Protein AF-A0A2E8CWQ3-F1 (afdb_monomer_lite)

Structure (mmCIF, N/CA/C/O backbone):
data_AF-A0A2E8CWQ3-F1
#
_entry.id   AF-A0A2E8CWQ3-F1
#
loop_
_atom_site.group_PDB
_atom_site.id
_atom_site.type_symbol
_atom_site.label_atom_id
_atom_site.label_alt_id
_atom_site.label_comp_id
_atom_site.label_asym_id
_atom_site.label_entity_id
_atom_site.label_seq_id
_atom_site.pdbx_PDB_ins_code
_atom_s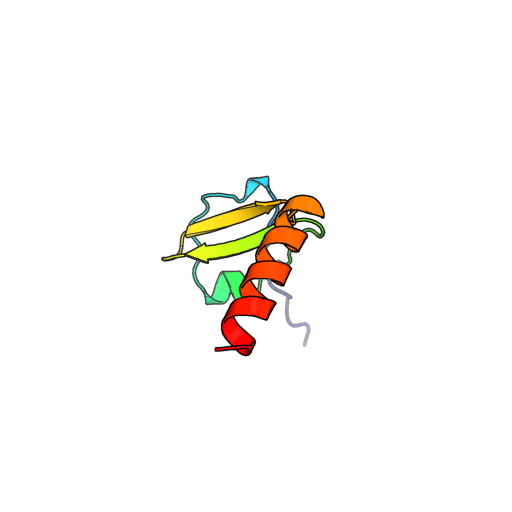ite.Cartn_x
_atom_site.Cartn_y
_atom_site.Cartn_z
_atom_site.occupancy
_atom_site.B_iso_or_equiv
_atom_site.auth_seq_id
_atom_site.auth_comp_id
_atom_site.auth_asym_id
_atom_site.auth_atom_id
_atom_site.pdbx_PDB_model_num
ATOM 1 N N . MET A 1 1 ? -30.628 13.357 8.815 1.00 35.06 1 MET A N 1
ATOM 2 C CA . MET A 1 1 ? -29.827 12.384 9.583 1.00 35.06 1 MET A CA 1
ATOM 3 C C . MET A 1 1 ? -28.398 12.513 9.088 1.00 35.06 1 MET A C 1
ATOM 5 O O . MET A 1 1 ? -28.155 12.159 7.945 1.00 35.06 1 MET A O 1
ATOM 9 N N . ALA A 1 2 ? -27.511 13.145 9.856 1.00 42.44 2 ALA A N 1
ATOM 10 C CA . ALA A 1 2 ? -26.100 13.252 9.496 1.00 42.44 2 ALA A CA 1
ATOM 11 C C . ALA A 1 2 ? -25.404 11.976 9.977 1.00 42.44 2 ALA A C 1
ATOM 13 O O . ALA A 1 2 ? -25.290 11.758 11.181 1.00 42.44 2 ALA A O 1
ATOM 14 N N . THR A 1 3 ? -25.018 11.102 9.052 1.00 45.91 3 THR A N 1
ATOM 15 C CA . THR A 1 3 ? -24.100 10.004 9.354 1.00 45.91 3 THR A CA 1
ATOM 16 C C . THR A 1 3 ? -22.762 10.662 9.661 1.00 45.91 3 THR A C 1
ATOM 18 O O . THR A 1 3 ? -22.203 11.327 8.794 1.00 45.91 3 THR A O 1
ATOM 21 N N . ALA A 1 4 ? -22.289 10.576 10.902 1.00 51.19 4 ALA A N 1
ATOM 22 C CA . ALA A 1 4 ? -20.925 10.973 11.209 1.00 51.19 4 ALA A CA 1
ATOM 23 C C . ALA A 1 4 ? -20.005 10.044 10.405 1.00 51.19 4 ALA A C 1
ATOM 25 O O . ALA A 1 4 ? -19.979 8.842 10.671 1.00 51.19 4 ALA A O 1
ATOM 26 N N . GLU A 1 5 ? -19.327 10.572 9.385 1.00 53.91 5 GLU A N 1
ATOM 27 C CA . GLU A 1 5 ? -18.203 9.880 8.760 1.00 53.91 5 GLU A CA 1
ATOM 28 C C . GLU A 1 5 ? -17.193 9.612 9.876 1.00 53.91 5 GLU A C 1
ATOM 30 O O . GLU A 1 5 ? -16.638 10.540 10.469 1.00 53.91 5 GLU A O 1
ATOM 35 N N . ALA A 1 6 ? -17.027 8.338 10.235 1.00 60.00 6 ALA A N 1
ATOM 36 C CA . ALA A 1 6 ? -15.905 7.935 11.060 1.00 60.00 6 ALA A CA 1
ATOM 37 C C . ALA A 1 6 ? -14.628 8.445 10.372 1.00 60.00 6 ALA A C 1
ATOM 39 O O . ALA A 1 6 ? -14.556 8.376 9.143 1.00 60.00 6 ALA A O 1
ATOM 40 N N . PRO A 1 7 ? -13.654 8.992 11.119 1.00 64.25 7 PRO A N 1
ATOM 41 C CA . PRO A 1 7 ? -12.436 9.507 10.511 1.00 64.25 7 PRO A CA 1
ATOM 42 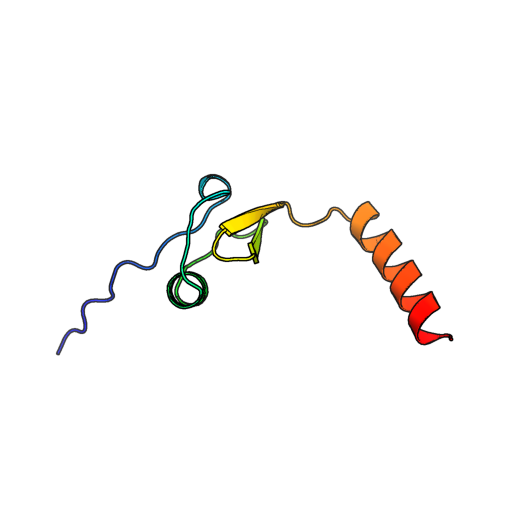C C . PRO A 1 7 ? -11.793 8.395 9.679 1.00 64.25 7 PRO A C 1
ATOM 44 O O . PRO A 1 7 ? -11.425 7.356 10.230 1.00 64.25 7 PRO A O 1
ATOM 47 N N . THR A 1 8 ? -11.699 8.591 8.360 1.00 75.75 8 THR A N 1
ATOM 48 C CA . THR A 1 8 ? -10.994 7.660 7.480 1.00 75.75 8 THR A CA 1
ATOM 49 C C . THR A 1 8 ? -9.543 7.590 7.929 1.00 75.75 8 THR A C 1
ATOM 51 O O . THR A 1 8 ? -8.871 8.609 8.125 1.00 75.75 8 THR A O 1
ATOM 54 N N . LEU A 1 9 ? -9.066 6.369 8.157 1.00 85.12 9 LEU A N 1
ATOM 55 C CA . LEU A 1 9 ? -7.693 6.140 8.566 1.00 85.12 9 LEU A CA 1
ATOM 56 C C . LEU A 1 9 ? -6.772 6.564 7.421 1.00 85.12 9 LEU A C 1
ATOM 58 O O . LEU A 1 9 ? -6.846 6.003 6.334 1.00 85.12 9 LEU A O 1
ATOM 62 N N . GLN A 1 10 ? -5.909 7.550 7.663 1.00 89.19 10 GLN A N 1
ATOM 63 C CA . GLN A 1 10 ? -4.934 7.984 6.667 1.00 89.19 10 GLN A CA 1
ATOM 64 C C . GLN A 1 10 ? -3.638 7.184 6.789 1.00 89.19 10 GLN A C 1
ATOM 66 O O . GLN A 1 10 ? -2.908 7.304 7.779 1.00 89.19 10 GLN A O 1
ATOM 71 N N . LEU A 1 11 ? -3.344 6.378 5.771 1.00 89.94 11 LEU A N 1
ATOM 72 C CA . LEU A 1 11 ? -2.160 5.534 5.699 1.00 89.94 11 LEU A CA 1
ATOM 73 C C . LEU A 1 11 ? -1.080 6.200 4.844 1.00 89.94 11 LEU A C 1
ATOM 75 O O . LEU A 1 11 ? -1.230 6.4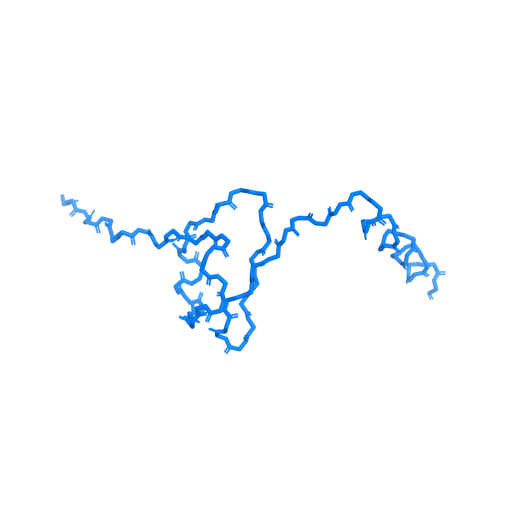45 3.646 1.00 89.94 11 LEU A O 1
ATOM 79 N N . GLY A 1 12 ? 0.061 6.457 5.476 1.00 89.44 12 GLY A N 1
ATOM 80 C CA . GLY A 1 12 ? 1.241 7.052 4.855 1.00 89.44 12 GLY A CA 1
ATOM 81 C C . GLY A 1 12 ? 2.461 6.130 4.934 1.00 89.44 12 GLY A C 1
ATOM 82 O O . GLY A 1 12 ? 2.405 5.066 5.552 1.00 89.44 12 GLY A O 1
ATOM 83 N N . PRO A 1 13 ? 3.618 6.555 4.407 1.00 87.56 13 PRO A N 1
ATOM 84 C CA . PRO A 1 13 ? 4.879 5.815 4.534 1.00 87.56 13 PRO A CA 1
ATOM 85 C C . PRO A 1 13 ? 5.299 5.564 5.988 1.00 87.56 13 PRO A C 1
ATOM 87 O O . PRO A 1 13 ? 5.992 4.593 6.281 1.00 87.56 13 PRO A O 1
ATOM 90 N N . ARG A 1 14 ? 4.859 6.416 6.922 1.00 88.25 14 ARG A N 1
ATOM 91 C CA . ARG A 1 14 ? 5.118 6.250 8.362 1.00 88.25 14 ARG A CA 1
ATOM 92 C C . ARG A 1 14 ? 4.259 5.173 9.023 1.00 88.25 14 ARG A C 1
ATOM 94 O O . ARG A 1 14 ? 4.592 4.753 10.123 1.00 88.25 14 ARG A O 1
ATOM 101 N N . SER A 1 15 ? 3.189 4.737 8.363 1.00 87.81 15 SER A N 1
ATOM 102 C CA . SER A 1 15 ? 2.301 3.676 8.842 1.00 87.81 15 SER A CA 1
ATOM 103 C C . SER A 1 15 ? 2.866 2.275 8.567 1.00 87.81 15 SER A C 1
ATOM 105 O O . SER A 1 15 ? 2.261 1.280 8.952 1.00 87.81 15 SER A O 1
ATOM 107 N N . ASN A 1 16 ? 4.028 2.174 7.911 1.00 89.88 16 ASN A N 1
ATOM 108 C CA . ASN A 1 16 ? 4.702 0.903 7.673 1.00 89.88 16 ASN A CA 1
ATOM 109 C C . ASN A 1 16 ? 4.971 0.157 8.990 1.00 89.88 16 ASN A C 1
ATOM 111 O O . ASN A 1 16 ? 5.557 0.708 9.920 1.00 89.88 16 ASN A O 1
ATOM 115 N N . GLY A 1 17 ? 4.570 -1.108 9.045 1.00 89.38 17 GLY A N 1
ATOM 116 C CA . GLY A 1 17 ? 4.667 -1.957 10.227 1.00 89.38 17 GLY A CA 1
ATOM 117 C C . GLY A 1 17 ? 3.476 -1.863 11.186 1.00 89.38 17 GLY A C 1
ATOM 118 O O . GLY A 1 17 ? 3.492 -2.540 12.212 1.00 89.38 17 GLY A O 1
ATOM 119 N N . MET A 1 18 ? 2.446 -1.063 10.885 1.00 91.19 18 MET A N 1
ATOM 120 C CA . MET A 1 18 ? 1.208 -1.073 11.671 1.00 91.19 18 MET A CA 1
ATOM 121 C C . MET A 1 18 ? 0.472 -2.402 11.501 1.00 91.19 18 MET A C 1
ATOM 123 O O . MET A 1 18 ? 0.419 -2.956 10.402 1.00 91.19 18 MET A O 1
ATOM 127 N N . MET A 1 19 ? -0.109 -2.896 12.595 1.00 92.31 19 MET A N 1
ATOM 128 C CA . MET A 1 19 ? -1.090 -3.970 12.515 1.00 92.31 19 MET A CA 1
ATOM 129 C C . MET A 1 19 ? -2.435 -3.369 12.129 1.00 92.31 19 MET A C 1
ATOM 131 O O . MET A 1 19 ? -2.877 -2.414 12.766 1.00 92.31 19 MET A O 1
ATOM 135 N N . LEU A 1 20 ? -3.041 -3.916 11.086 1.00 90.38 20 LEU A N 1
ATOM 136 C CA . LEU A 1 20 ? -4.328 -3.496 10.567 1.00 90.38 20 LEU A CA 1
ATOM 137 C C . LEU A 1 20 ? -5.176 -4.713 10.244 1.00 90.38 20 LEU A C 1
ATOM 139 O O . LEU A 1 20 ? -4.681 -5.701 9.689 1.00 90.38 20 LEU A O 1
ATOM 143 N N . ASP A 1 21 ? -6.467 -4.601 10.505 1.00 90.19 21 ASP A N 1
ATOM 144 C CA . ASP A 1 21 ? -7.407 -5.547 9.942 1.00 90.19 21 ASP A CA 1
ATOM 145 C C . ASP A 1 21 ? -7.655 -5.276 8.444 1.00 90.19 21 ASP A C 1
ATOM 147 O O . ASP A 1 21 ? -7.589 -4.131 7.987 1.00 90.19 21 ASP A O 1
ATOM 151 N N . PRO A 1 22 ? -8.017 -6.307 7.655 1.00 89.06 22 PRO A N 1
ATOM 152 C CA . PRO A 1 22 ? -8.343 -6.133 6.239 1.00 89.06 22 PRO A CA 1
ATOM 153 C C . PRO A 1 22 ? -9.457 -5.110 5.984 1.00 89.06 22 PRO A C 1
ATOM 155 O O . PRO A 1 22 ? -9.384 -4.345 5.031 1.00 89.06 22 PRO A O 1
ATOM 158 N N . TRP A 1 23 ? -10.462 -5.051 6.862 1.00 88.75 23 TRP A N 1
ATOM 159 C CA . TRP A 1 23 ? -11.575 -4.108 6.730 1.00 88.75 23 TRP A CA 1
ATOM 160 C C . TRP A 1 23 ? -11.160 -2.659 7.021 1.00 88.75 23 TRP A C 1
ATOM 162 O O . TRP A 1 23 ? -11.666 -1.744 6.376 1.00 88.75 23 TRP A O 1
ATOM 172 N N . GLU A 1 24 ? -10.221 -2.442 7.947 1.00 87.88 24 GLU A N 1
ATOM 173 C CA . GLU A 1 24 ? -9.624 -1.121 8.192 1.00 87.88 24 GLU A CA 1
ATOM 174 C C . GLU A 1 24 ? -8.786 -0.679 7.000 1.00 87.88 24 GLU A C 1
ATOM 176 O O . GLU A 1 24 ? -8.782 0.496 6.647 1.00 87.88 24 GLU A O 1
ATOM 181 N N . PHE A 1 25 ? -8.092 -1.630 6.374 1.00 87.75 25 PHE A N 1
ATOM 182 C CA . PHE A 1 25 ? -7.233 -1.370 5.231 1.00 87.75 25 PHE A CA 1
ATOM 183 C C . PHE A 1 25 ? -8.060 -0.988 4.004 1.00 87.75 25 PHE A C 1
ATOM 185 O O . PHE A 1 25 ? -7.741 -0.011 3.334 1.00 87.75 25 PHE A O 1
ATOM 192 N N . ASP A 1 26 ? -9.157 -1.700 3.749 1.00 87.31 26 ASP A N 1
ATOM 193 C CA . ASP A 1 26 ? -10.061 -1.412 2.632 1.00 87.31 26 ASP A CA 1
ATOM 194 C C . ASP A 1 26 ? -10.805 -0.074 2.797 1.00 87.31 26 ASP A C 1
ATOM 196 O O . ASP A 1 26 ? -11.175 0.554 1.805 1.00 87.31 26 ASP A O 1
ATOM 200 N N . ALA A 1 27 ? -11.024 0.370 4.038 1.00 87.88 27 ALA A N 1
ATOM 201 C CA . ALA A 1 27 ? -11.679 1.639 4.357 1.00 87.88 27 ALA A CA 1
ATOM 202 C C . ALA A 1 27 ? -10.705 2.824 4.508 1.00 87.88 27 ALA A C 1
ATOM 204 O O . ALA A 1 27 ? -11.150 3.953 4.725 1.00 87.88 27 ALA A O 1
ATOM 205 N N . ALA A 1 28 ? -9.394 2.585 4.442 1.00 88.75 28 ALA A N 1
ATOM 206 C CA . ALA A 1 28 ? -8.380 3.609 4.639 1.00 88.75 28 ALA A CA 1
ATOM 207 C C . ALA A 1 28 ? -8.165 4.474 3.389 1.00 88.75 28 ALA A C 1
ATOM 209 O O . ALA A 1 28 ? -8.278 4.021 2.249 1.00 88.75 28 ALA A O 1
ATOM 210 N N . ASP A 1 29 ? -7.767 5.722 3.621 1.00 90.69 29 ASP A N 1
ATOM 211 C CA . ASP A 1 29 ? -7.218 6.582 2.581 1.00 90.69 29 ASP A CA 1
ATOM 212 C C . ASP A 1 29 ? -5.702 6.384 2.486 1.00 90.69 29 ASP A C 1
ATOM 214 O O . ASP A 1 29 ? -5.011 6.183 3.487 1.00 90.69 29 ASP A O 1
ATOM 218 N N . PHE A 1 30 ? -5.173 6.461 1.264 1.00 89.06 30 PHE A N 1
ATOM 219 C CA . PHE A 1 30 ? -3.766 6.189 0.980 1.00 89.06 30 PHE A CA 1
ATOM 220 C C . PHE A 1 30 ? -3.059 7.407 0.388 1.00 89.06 30 PHE A C 1
ATOM 222 O O . PHE A 1 30 ? -3.524 8.020 -0.582 1.00 89.06 30 PHE A O 1
ATOM 229 N N . GLU A 1 31 ? -1.878 7.725 0.920 1.00 88.88 31 GLU A N 1
ATOM 230 C CA . GLU A 1 31 ? -0.998 8.730 0.328 1.00 88.88 31 GLU A CA 1
ATOM 231 C C . GLU A 1 31 ? -0.520 8.283 -1.066 1.00 88.88 31 GLU A C 1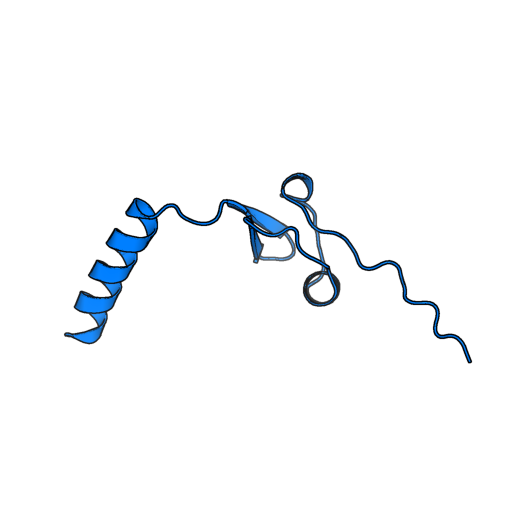
ATOM 233 O O . GLU A 1 31 ? -0.030 7.172 -1.284 1.00 88.88 31 GLU A O 1
ATOM 238 N N . ARG A 1 32 ? -0.645 9.172 -2.055 1.00 85.19 32 ARG A N 1
ATOM 239 C CA . ARG A 1 32 ? -0.215 8.884 -3.430 1.00 85.19 32 ARG A CA 1
ATOM 240 C C . ARG A 1 32 ? 1.306 8.727 -3.511 1.00 85.19 32 ARG A C 1
ATOM 242 O O . ARG A 1 32 ? 2.049 9.429 -2.840 1.00 85.19 32 ARG A O 1
ATOM 249 N N . GLY A 1 33 ? 1.772 7.876 -4.429 1.00 85.31 33 GLY A N 1
ATOM 250 C CA . GLY A 1 33 ? 3.210 7.672 -4.680 1.00 85.31 33 GLY A CA 1
ATOM 251 C C . GLY A 1 33 ? 3.838 6.531 -3.876 1.00 85.31 33 GLY A C 1
ATOM 252 O O . GLY A 1 33 ? 5.024 6.243 -4.049 1.00 85.31 33 GLY A O 1
ATOM 253 N N . TRP A 1 34 ? 3.024 5.837 -3.085 1.00 87.88 34 TRP A N 1
ATOM 254 C CA . TRP A 1 34 ? 3.392 4.651 -2.326 1.00 87.88 34 TRP A CA 1
ATOM 255 C C . TRP A 1 34 ? 2.510 3.468 -2.719 1.00 87.88 34 TRP A C 1
ATOM 257 O O . TRP A 1 34 ? 1.408 3.625 -3.250 1.00 87.88 34 TRP A O 1
ATOM 267 N N . ARG A 1 35 ? 3.027 2.268 -2.488 1.00 88.62 35 ARG A N 1
ATOM 268 C CA . ARG A 1 35 ? 2.333 1.000 -2.649 1.00 88.62 35 ARG A CA 1
ATOM 269 C C . ARG A 1 35 ? 2.120 0.410 -1.266 1.00 88.62 35 ARG A C 1
ATOM 271 O O . ARG A 1 35 ? 3.082 0.237 -0.522 1.00 88.62 35 ARG A O 1
ATOM 278 N N . TYR A 1 36 ? 0.871 0.102 -0.962 1.00 90.94 36 TYR A N 1
ATOM 279 C CA . TYR A 1 36 ? 0.451 -0.432 0.323 1.00 90.94 36 TYR A CA 1
ATOM 280 C C . TYR A 1 36 ? 0.026 -1.879 0.137 1.00 90.94 36 TYR A C 1
ATOM 282 O O . TYR A 1 36 ? -0.740 -2.189 -0.776 1.00 90.94 36 TYR A O 1
ATOM 290 N N . GLU A 1 37 ? 0.536 -2.760 0.982 1.00 91.06 37 GLU A N 1
ATOM 291 C CA . GLU A 1 37 ? 0.198 -4.177 0.990 1.00 91.06 37 GLU A CA 1
ATOM 292 C C . GLU A 1 37 ? -0.084 -4.607 2.422 1.00 91.06 37 GLU A C 1
ATOM 294 O O . GLU A 1 37 ? 0.692 -4.303 3.323 1.00 91.06 37 GLU A O 1
ATOM 299 N N . LEU A 1 38 ? -1.183 -5.326 2.633 1.00 92.81 38 LEU A N 1
ATOM 300 C CA . LEU A 1 38 ? -1.485 -5.936 3.920 1.00 92.81 38 LEU A CA 1
ATOM 301 C C . LEU A 1 38 ? -1.127 -7.422 3.858 1.00 92.81 38 LEU A C 1
ATOM 303 O O . LEU A 1 38 ? -1.753 -8.188 3.126 1.00 92.81 38 LEU A O 1
ATOM 307 N N . ILE A 1 39 ? -0.118 -7.838 4.621 1.00 91.81 39 ILE A N 1
ATOM 308 C CA . ILE A 1 39 ? 0.360 -9.225 4.649 1.00 91.81 39 ILE A CA 1
ATOM 309 C C . ILE A 1 39 ? 0.229 -9.744 6.077 1.00 91.81 39 ILE A C 1
ATOM 311 O O . ILE A 1 39 ? 0.920 -9.273 6.972 1.00 91.81 39 ILE A O 1
ATOM 315 N N . ASN A 1 40 ? -0.656 -10.721 6.301 1.00 90.62 40 ASN A N 1
ATOM 316 C CA . ASN A 1 40 ? -0.949 -11.272 7.635 1.00 90.62 40 ASN A CA 1
ATOM 317 C C . ASN A 1 40 ? -1.313 -10.195 8.679 1.00 90.62 40 ASN A C 1
ATOM 319 O O . ASN A 1 40 ? -0.887 -10.273 9.829 1.00 90.62 40 ASN A O 1
ATOM 323 N N . GLY A 1 41 ? -2.059 -9.168 8.263 1.00 90.19 41 GLY A N 1
ATOM 324 C CA . GLY A 1 41 ? -2.429 -8.039 9.120 1.00 90.19 41 GLY A CA 1
ATOM 325 C C . GLY A 1 41 ? -1.301 -7.033 9.364 1.00 90.19 41 GLY A C 1
ATOM 326 O O . GLY A 1 41 ? -1.505 -6.070 10.088 1.00 90.19 41 GLY A O 1
ATOM 327 N N . LEU A 1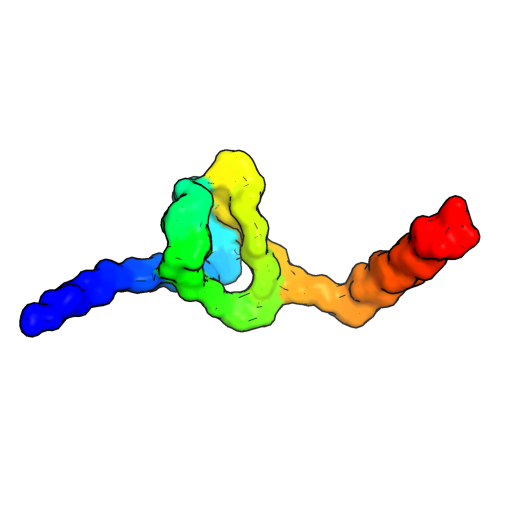 42 ? -0.118 -7.213 8.770 1.00 92.75 42 LEU A N 1
ATOM 328 C CA . LEU A 1 42 ? 0.970 -6.241 8.816 1.00 92.75 42 LEU A CA 1
ATOM 329 C C . LEU A 1 42 ? 0.921 -5.344 7.580 1.00 92.75 42 LEU A C 1
ATOM 331 O O . LEU A 1 42 ? 1.004 -5.830 6.449 1.00 92.75 42 LEU A O 1
ATOM 335 N N . LEU A 1 43 ? 0.822 -4.036 7.797 1.00 93.12 43 LEU A N 1
ATOM 336 C CA . LEU A 1 43 ? 0.878 -3.047 6.734 1.00 93.12 43 LEU A CA 1
ATOM 337 C C . LEU A 1 43 ? 2.320 -2.858 6.262 1.00 93.12 43 LEU A C 1
ATOM 339 O O . LEU A 1 43 ? 3.174 -2.391 7.012 1.00 93.12 43 LEU A O 1
ATOM 343 N N . ILE A 1 44 ? 2.572 -3.169 4.998 1.00 90.88 44 ILE A N 1
ATOM 344 C CA . ILE A 1 44 ? 3.835 -2.933 4.308 1.00 90.88 44 ILE A CA 1
ATOM 345 C C . ILE A 1 44 ? 3.658 -1.766 3.340 1.00 90.88 44 ILE A C 1
ATOM 347 O O . ILE A 1 44 ? 2.789 -1.795 2.469 1.00 90.88 44 ILE A O 1
ATOM 351 N N . VAL A 1 45 ? 4.500 -0.742 3.471 1.00 90.50 45 VAL A N 1
ATOM 352 C CA . VAL A 1 45 ? 4.498 0.432 2.592 1.00 90.50 45 VAL A CA 1
ATOM 353 C C . VAL A 1 45 ? 5.815 0.508 1.839 1.00 90.50 45 VAL A C 1
ATOM 355 O O . VAL A 1 45 ? 6.875 0.717 2.426 1.00 90.50 45 VAL A O 1
ATOM 358 N N . ASN A 1 46 ? 5.734 0.364 0.521 1.00 86.69 46 ASN A N 1
ATOM 359 C CA . ASN A 1 46 ? 6.873 0.419 -0.384 1.00 86.69 46 ASN A CA 1
ATOM 360 C C . ASN A 1 46 ? 6.761 1.634 -1.313 1.00 86.69 46 ASN A C 1
ATOM 362 O O . ASN A 1 46 ? 5.658 2.004 -1.717 1.00 86.69 46 ASN A O 1
ATOM 366 N N . PRO A 1 47 ? 7.877 2.270 -1.703 1.00 84.19 47 PRO A N 1
ATOM 367 C CA . PRO A 1 47 ? 7.843 3.281 -2.754 1.00 84.19 47 PRO A CA 1
ATOM 368 C C . PRO A 1 47 ? 7.380 2.656 -4.079 1.00 84.19 47 PRO A C 1
ATOM 370 O O . PRO A 1 47 ? 7.617 1.475 -4.340 1.00 84.19 47 PRO A O 1
ATOM 373 N N . VAL A 1 48 ? 6.725 3.443 -4.941 1.00 78.50 48 VAL A N 1
ATOM 374 C CA . VAL A 1 48 ? 6.362 2.972 -6.289 1.00 78.50 48 VAL A CA 1
ATOM 375 C C . VAL A 1 48 ? 7.634 2.542 -7.040 1.00 78.50 48 VAL A C 1
ATOM 377 O O . VAL A 1 48 ? 8.587 3.329 -7.085 1.00 78.50 48 VAL A O 1
ATOM 380 N N . PRO A 1 49 ? 7.655 1.336 -7.652 1.00 69.94 49 PRO A N 1
ATOM 381 C CA . PRO A 1 49 ? 8.837 0.841 -8.341 1.00 69.94 49 PRO A CA 1
ATOM 382 C C . PRO A 1 49 ? 9.293 1.824 -9.417 1.00 69.94 49 PRO A C 1
ATOM 384 O O . PRO A 1 49 ? 8.489 2.327 -10.218 1.00 69.94 49 PRO A O 1
ATOM 387 N N . ARG A 1 50 ? 10.593 2.102 -9.449 1.00 63.56 50 ARG A N 1
ATOM 388 C CA . ARG A 1 50 ? 11.196 2.992 -10.444 1.00 63.56 50 ARG A CA 1
ATOM 389 C C . ARG A 1 50 ? 11.165 2.313 -11.815 1.00 63.56 50 ARG A C 1
ATOM 391 O O . ARG A 1 50 ? 11.113 1.093 -11.917 1.00 63.56 50 ARG A O 1
ATOM 398 N N . ARG A 1 51 ? 11.224 3.101 -12.898 1.00 59.78 51 ARG A N 1
ATOM 399 C CA . ARG A 1 51 ? 11.238 2.584 -14.286 1.00 59.78 51 ARG A CA 1
ATOM 400 C C . ARG A 1 51 ? 12.149 1.357 -14.512 1.00 59.78 51 ARG A C 1
ATOM 402 O O . ARG A 1 51 ? 11.634 0.400 -15.076 1.00 59.78 51 ARG A O 1
ATOM 409 N N . PRO A 1 52 ? 13.417 1.320 -14.052 1.00 59.56 52 PRO A N 1
ATOM 410 C CA . PRO A 1 52 ? 14.269 0.140 -14.248 1.00 59.56 52 PRO A CA 1
ATOM 411 C C . PRO A 1 52 ? 13.763 -1.130 -13.539 1.00 59.56 52 PRO A C 1
ATOM 413 O O . PRO A 1 52 ? 13.973 -2.227 -14.038 1.00 59.56 52 PRO A O 1
ATOM 416 N N . GLU A 1 53 ? 13.051 -1.003 -12.416 1.00 60.03 53 GLU A N 1
ATOM 417 C CA . GLU A 1 53 ? 12.462 -2.142 -11.687 1.00 60.03 53 GLU A CA 1
ATOM 418 C C . GLU A 1 53 ? 11.163 -2.638 -12.349 1.00 60.03 53 GLU A C 1
ATOM 420 O O . GLU A 1 53 ? 10.771 -3.794 -12.195 1.00 60.03 53 GLU A O 1
ATOM 425 N N . ARG A 1 54 ? 10.475 -1.768 -13.105 1.00 60.22 54 ARG A N 1
ATOM 426 C CA . ARG A 1 54 ? 9.296 -2.142 -13.906 1.00 60.22 54 ARG A CA 1
ATOM 427 C C . ARG A 1 54 ? 9.694 -2.894 -15.177 1.00 60.22 54 ARG A C 1
ATOM 429 O O . ARG A 1 54 ? 9.011 -3.851 -15.527 1.00 60.22 54 ARG A O 1
ATOM 436 N N . ASP A 1 55 ? 10.798 -2.494 -15.805 1.00 59.97 55 ASP A N 1
ATOM 437 C CA . ASP A 1 55 ? 11.281 -3.028 -17.086 1.00 59.97 55 ASP A CA 1
ATOM 438 C C . ASP A 1 55 ? 11.636 -4.524 -16.998 1.00 59.97 55 ASP A C 1
ATOM 440 O O . ASP A 1 55 ? 11.142 -5.342 -17.771 1.00 59.97 55 ASP A O 1
ATOM 444 N N . GLN A 1 56 ? 12.360 -4.926 -15.947 1.00 62.00 56 GLN A N 1
ATOM 445 C CA . GLN A 1 56 ? 12.691 -6.340 -15.706 1.00 62.00 56 GLN A CA 1
ATOM 446 C C . GLN A 1 56 ? 11.445 -7.227 -15.523 1.00 62.00 56 GLN A C 1
ATOM 448 O O . GLN A 1 56 ? 11.406 -8.373 -15.975 1.00 62.00 56 GLN A O 1
ATOM 453 N N . ASN A 1 57 ? 10.398 -6.698 -14.881 1.00 66.19 57 ASN A N 1
ATOM 454 C CA . ASN A 1 57 ? 9.140 -7.423 -14.697 1.00 66.19 57 ASN A CA 1
ATOM 455 C C . ASN A 1 57 ? 8.316 -7.510 -15.994 1.00 66.19 57 ASN A C 1
ATOM 457 O O . ASN A 1 57 ? 7.580 -8.482 -16.187 1.00 66.19 57 ASN A O 1
ATOM 461 N N . GLU A 1 58 ? 8.427 -6.528 -16.892 1.00 65.25 58 GLU A N 1
ATOM 462 C CA . GLU A 1 58 ? 7.800 -6.575 -18.217 1.00 65.25 58 GLU A CA 1
ATOM 463 C C . GLU A 1 58 ? 8.465 -7.618 -19.121 1.00 65.25 58 GLU A C 1
ATOM 465 O O . GLU A 1 58 ? 7.752 -8.399 -19.761 1.00 65.25 58 GLU A O 1
ATOM 470 N N . GLU A 1 59 ? 9.796 -7.717 -19.100 1.00 72.25 59 GLU A N 1
ATOM 471 C CA . GLU A 1 59 ? 10.519 -8.781 -19.802 1.00 72.25 59 GLU A CA 1
ATOM 472 C C . GLU A 1 59 ? 10.106 -10.168 -19.290 1.00 72.25 59 GLU A C 1
ATOM 474 O O . GLU A 1 59 ? 9.736 -11.033 -20.088 1.00 72.25 59 GLU A O 1
ATOM 479 N N . LEU A 1 60 ? 10.061 -10.380 -17.969 1.00 74.19 60 LEU A N 1
ATOM 480 C CA . LEU A 1 60 ? 9.605 -11.650 -17.389 1.00 74.19 60 LEU A CA 1
ATOM 481 C C . LEU A 1 60 ? 8.170 -11.997 -17.817 1.00 74.19 60 LEU A C 1
ATOM 483 O O . LEU A 1 60 ? 7.875 -13.141 -18.174 1.00 74.19 60 LEU A O 1
ATOM 487 N N . ARG A 1 61 ? 7.270 -11.006 -17.834 1.00 76.44 61 ARG A N 1
ATOM 488 C CA . ARG A 1 61 ? 5.883 -11.182 -18.285 1.00 76.44 61 ARG A CA 1
ATOM 489 C C . ARG A 1 61 ? 5.798 -11.575 -19.761 1.00 76.44 61 ARG A C 1
ATOM 491 O O . ARG A 1 61 ? 4.907 -12.348 -20.113 1.00 76.44 61 ARG A O 1
ATOM 498 N N . TYR A 1 62 ? 6.678 -11.055 -20.616 1.00 79.69 62 TYR A N 1
ATOM 499 C CA . TYR A 1 62 ? 6.760 -11.454 -22.023 1.00 79.69 62 TYR A CA 1
ATOM 500 C C . TYR A 1 62 ? 7.172 -12.924 -22.160 1.00 79.69 62 TYR A C 1
ATOM 502 O O . TYR A 1 62 ? 6.492 -13.680 -22.856 1.00 79.69 62 TYR A O 1
ATOM 510 N N . TRP A 1 63 ? 8.218 -13.353 -21.448 1.00 78.69 63 TRP A N 1
ATOM 511 C CA . TRP A 1 63 ? 8.686 -14.743 -21.482 1.00 78.69 63 TRP A CA 1
ATOM 512 C C . TRP A 1 63 ? 7.630 -15.734 -20.979 1.00 78.69 63 TRP A C 1
ATOM 514 O O . TRP A 1 63 ? 7.396 -16.749 -21.630 1.00 78.69 63 TRP A O 1
ATOM 524 N N . LEU A 1 64 ? 6.923 -15.409 -19.891 1.00 80.62 64 LEU A N 1
ATOM 525 C CA . LEU A 1 64 ? 5.859 -16.256 -19.330 1.00 80.62 64 LEU A CA 1
ATOM 526 C C . LEU A 1 64 ? 4.606 -16.372 -20.209 1.00 80.62 64 LEU A C 1
ATOM 528 O O . LEU A 1 64 ? 3.839 -17.306 -20.035 1.00 80.62 64 LEU A O 1
ATOM 532 N N . ARG A 1 65 ? 4.353 -15.422 -21.117 1.00 77.06 65 ARG A N 1
ATOM 533 C CA . ARG A 1 65 ? 3.222 -15.492 -22.065 1.00 77.06 65 ARG A CA 1
ATOM 534 C C . ARG A 1 65 ? 3.565 -16.219 -23.361 1.00 77.06 65 ARG A C 1
ATOM 536 O O . ARG A 1 65 ? 2.666 -16.511 -24.144 1.00 77.06 65 ARG A O 1
ATOM 543 N N . LYS A 1 66 ? 4.857 -16.407 -23.629 1.00 75.12 66 LYS A N 1
ATOM 544 C CA . LYS A 1 66 ? 5.376 -16.998 -24.865 1.00 75.12 66 LYS A CA 1
ATOM 545 C C . LYS A 1 66 ? 5.604 -18.512 -24.748 1.00 75.12 66 LYS A C 1
ATOM 547 O O . LYS A 1 66 ? 5.760 -19.163 -25.779 1.00 75.12 66 LYS A O 1
ATOM 552 N N . HIS A 1 67 ? 5.619 -19.044 -23.528 1.00 54.94 67 HIS A N 1
ATOM 553 C CA . HIS A 1 67 ? 5.676 -20.471 -23.207 1.00 54.94 67 HIS A CA 1
ATOM 554 C C . HIS A 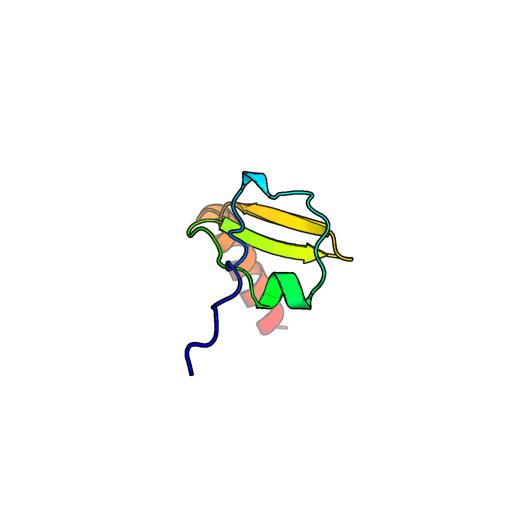1 67 ? 4.341 -20.951 -22.641 1.00 54.94 67 HIS A C 1
ATOM 556 O O . HIS A 1 67 ? 4.072 -22.162 -22.791 1.00 54.94 67 HIS A O 1
#

pLDDT: mean 78.83, std 14.48, range [35.06, 93.12]

Radius of gyration: 16.7 Å; chains: 1; bounding box: 44×34×37 Å

Sequence (67 aa):
MATAEAPTLQLGPRSNGMMLDPWEFDAADFERGWRYELINGLLIVNPVPRRPERDQNEELRYWLRKH

Secondary structure (DSSP, 8-state):
-----PPPPEE-GGGTT-B--HHHHHT-EE-TTEEEEEETTEEEEEEPPPHHHHHHHHHHHHHHHH-

Foldseek 3Di:
DDDPPDPAAEDEPVCQQPQADPVSVVRHDYDPQWDWDQDPRGIHIHGDDDPVRVVVVVVVVVVVVVD